Protein AF-A0A3R7HYK0-F1 (afdb_monomer)

Foldseek 3Di:
DQVQVVQWAFADWDDDPPKIWTWTQGPVRDIDIAIQPDPQKHFPDDPVFWTWIAGVVRPDIDIHGHPHVPDDPPPPPPPDDDD

Organism: NCBI:txid179636

pLDDT: mean 80.02, std 16.52, range [39.88, 92.81]

Nearest PDB structures (foldseek):
  1o7l-assembly1_B  TM=4.128E-01  e=2.934E-01  Escherichia coli
  4wfw-assembly1_A  TM=4.765E-01  e=1.026E+00  Dickeya dadantii 3937
  1h9s-assembly1_B  TM=4.123E-01  e=6.890E-01  Escherichia coli
  2lba-assembly1_A  TM=4.667E-01  e=3.025E+00  Gallus gallus

Structure (mmCIF, N/CA/C/O backbone):
data_AF-A0A3R7HYK0-F1
#
_entry.id   AF-A0A3R7HYK0-F1
#
loop_
_atom_site.group_PDB
_atom_site.id
_atom_site.type_symbol
_atom_site.label_atom_id
_atom_site.label_alt_id
_atom_site.label_comp_id
_atom_site.label_asym_id
_atom_site.label_entity_id
_atom_site.label_seq_id
_atom_site.pdbx_PDB_ins_code
_atom_site.Cartn_x
_atom_site.Cartn_y
_atom_site.Cartn_z
_atom_site.occupancy
_atom_site.B_iso_or_equiv
_atom_site.auth_seq_id
_atom_site.auth_comp_id
_atom_site.auth_asym_id
_atom_site.auth_atom_id
_atom_site.pdbx_PDB_model_num
ATOM 1 N N . MET A 1 1 ? 13.845 2.336 -0.369 1.00 76.69 1 MET A N 1
ATOM 2 C CA . MET A 1 1 ? 12.406 2.073 -0.161 1.00 76.69 1 MET A CA 1
ATOM 3 C C . MET A 1 1 ? 11.521 2.635 -1.279 1.00 76.69 1 MET A C 1
ATOM 5 O O . MET A 1 1 ? 10.800 1.850 -1.866 1.00 76.69 1 MET A O 1
ATOM 9 N N . GLU A 1 2 ? 11.594 3.923 -1.662 1.00 84.31 2 GLU A N 1
ATOM 10 C CA . GLU A 1 2 ? 10.772 4.460 -2.779 1.00 84.31 2 GLU A CA 1
ATOM 11 C C . GLU A 1 2 ? 10.894 3.633 -4.069 1.00 84.31 2 GLU A C 1
ATOM 13 O O . GLU A 1 2 ? 9.894 3.175 -4.616 1.00 84.31 2 GLU A O 1
ATOM 18 N N . GLN A 1 3 ? 12.130 3.394 -4.522 1.00 84.88 3 GLN A N 1
ATOM 19 C CA . GLN A 1 3 ? 12.393 2.581 -5.710 1.00 84.88 3 GLN A CA 1
ATOM 20 C C . GLN A 1 3 ? 11.939 1.128 -5.547 1.00 84.88 3 GLN A C 1
ATOM 22 O O . GLN A 1 3 ? 11.579 0.501 -6.535 1.00 84.88 3 GLN A O 1
ATOM 27 N N . GLU A 1 4 ? 11.935 0.592 -4.325 1.00 85.31 4 GLU A N 1
ATOM 28 C CA . GLU A 1 4 ? 11.461 -0.768 -4.060 1.00 85.31 4 GLU A CA 1
ATOM 29 C C . GLU A 1 4 ? 9.944 -0.834 -4.250 1.00 85.31 4 GLU A C 1
ATOM 31 O O . GLU A 1 4 ? 9.465 -1.696 -4.975 1.00 85.31 4 GLU A O 1
ATOM 36 N N . ILE A 1 5 ? 9.188 0.133 -3.718 1.00 86.88 5 ILE A N 1
ATOM 37 C CA . ILE A 1 5 ? 7.731 0.241 -3.919 1.00 86.88 5 ILE A CA 1
ATOM 38 C C . ILE A 1 5 ? 7.402 0.458 -5.400 1.00 86.88 5 ILE A C 1
ATOM 40 O O . ILE A 1 5 ? 6.461 -0.140 -5.913 1.00 86.88 5 ILE A O 1
ATOM 44 N N . ASN A 1 6 ? 8.195 1.272 -6.103 1.00 87.75 6 ASN A N 1
ATOM 45 C CA . ASN A 1 6 ? 8.013 1.537 -7.532 1.00 87.75 6 ASN A CA 1
ATOM 46 C C . ASN A 1 6 ? 8.277 0.306 -8.414 1.00 87.75 6 ASN A C 1
ATOM 48 O O . ASN A 1 6 ? 7.591 0.092 -9.413 1.00 87.75 6 ASN A O 1
ATOM 52 N N . GLN A 1 7 ? 9.250 -0.520 -8.035 1.00 87.81 7 GLN A N 1
ATOM 53 C CA . GLN A 1 7 ? 9.541 -1.783 -8.715 1.00 87.81 7 GLN A CA 1
ATOM 54 C C . GLN A 1 7 ? 8.594 -2.911 -8.287 1.00 87.81 7 GLN A C 1
ATOM 56 O O . GLN A 1 7 ? 8.407 -3.873 -9.028 1.00 87.81 7 GLN A O 1
ATOM 61 N N . SER A 1 8 ? 7.973 -2.792 -7.113 1.00 89.44 8 SER A N 1
ATOM 62 C CA . SER A 1 8 ? 7.054 -3.795 -6.587 1.00 89.44 8 SER A CA 1
ATOM 63 C C . SER A 1 8 ? 5.652 -3.639 -7.163 1.00 89.44 8 SER A C 1
ATOM 65 O O . SER A 1 8 ? 5.125 -2.536 -7.323 1.00 89.44 8 SER A O 1
ATOM 67 N N . ARG A 1 9 ? 4.996 -4.753 -7.457 1.00 90.25 9 ARG A N 1
ATOM 68 C CA . ARG A 1 9 ? 3.629 -4.788 -7.988 1.00 90.25 9 ARG A CA 1
ATOM 69 C C . ARG A 1 9 ? 2.652 -4.935 -6.839 1.00 90.25 9 ARG A C 1
ATOM 71 O O . ARG A 1 9 ? 2.813 -5.839 -6.032 1.00 90.25 9 ARG A O 1
ATOM 78 N N . LEU A 1 10 ? 1.659 -4.058 -6.735 1.00 90.44 10 LEU A N 1
ATOM 79 C CA . LEU A 1 10 ? 0.625 -4.206 -5.713 1.00 90.44 10 LEU A CA 1
ATOM 80 C C . LEU A 1 10 ? -0.257 -5.399 -6.086 1.00 90.44 10 LEU A C 1
ATOM 82 O O . LEU A 1 10 ? -0.946 -5.337 -7.099 1.00 90.44 10 LEU A O 1
ATOM 86 N N . THR A 1 11 ? -0.234 -6.464 -5.290 1.00 90.25 11 THR A N 1
ATOM 87 C CA . THR A 1 11 ? -0.973 -7.701 -5.580 1.00 90.25 11 THR A CA 1
ATOM 88 C C . THR A 1 11 ? -2.301 -7.771 -4.842 1.00 90.25 11 THR A C 1
ATOM 90 O O . THR A 1 11 ? -3.272 -8.298 -5.377 1.00 90.25 11 THR A O 1
ATOM 93 N N . ALA A 1 12 ? -2.367 -7.225 -3.626 1.00 89.19 12 ALA A N 1
ATOM 94 C CA . ALA A 1 12 ? -3.586 -7.184 -2.828 1.00 89.19 12 ALA A CA 1
ATOM 95 C C . ALA A 1 12 ? -3.550 -6.048 -1.802 1.00 89.19 12 ALA A C 1
ATOM 97 O O . ALA A 1 12 ? -2.483 -5.621 -1.358 1.00 89.19 12 ALA A O 1
ATOM 98 N N . VAL A 1 13 ? -4.727 -5.591 -1.380 1.00 88.69 13 VAL A N 1
ATOM 99 C CA . VAL A 1 13 ? -4.892 -4.711 -0.219 1.00 88.69 13 VAL A CA 1
ATOM 100 C C . VAL A 1 13 ? -5.959 -5.318 0.680 1.00 88.69 13 VAL A C 1
ATOM 102 O O . VAL A 1 13 ? -7.048 -5.646 0.220 1.00 88.69 13 VAL A O 1
ATOM 105 N N . PHE A 1 14 ? -5.628 -5.488 1.955 1.00 88.06 14 PHE A N 1
ATOM 106 C CA . PHE A 1 14 ? -6.526 -5.992 2.983 1.00 88.06 14 PHE A CA 1
ATOM 107 C C . PHE A 1 14 ? -6.929 -4.831 3.871 1.00 88.06 14 PHE A C 1
ATOM 109 O O . PHE A 1 14 ? -6.075 -4.188 4.485 1.00 88.06 14 PHE A O 1
ATOM 116 N N . GLU A 1 15 ? -8.226 -4.581 3.952 1.00 85.56 15 GLU A N 1
ATOM 117 C CA . GLU A 1 15 ? -8.800 -3.578 4.837 1.00 85.56 15 GLU A CA 1
ATOM 118 C C . GLU A 1 15 ? -9.589 -4.298 5.928 1.00 85.56 15 GLU A C 1
ATOM 120 O O . GLU A 1 15 ? -10.518 -5.052 5.648 1.00 85.56 15 GLU A O 1
ATOM 125 N N . SER A 1 16 ? -9.183 -4.100 7.180 1.00 78.50 16 SER A N 1
ATOM 126 C CA . SER A 1 16 ? -9.824 -4.675 8.359 1.00 78.50 16 SER A CA 1
ATOM 127 C C . SER A 1 16 ? -10.080 -3.565 9.372 1.00 78.50 16 SER A C 1
ATOM 129 O O . SER A 1 16 ? -9.186 -3.134 10.108 1.00 78.50 16 SER A O 1
ATOM 131 N N . GLY A 1 17 ? -11.308 -3.043 9.373 1.00 82.69 17 GLY A N 1
ATOM 132 C CA . GLY A 1 17 ? -11.716 -1.935 10.237 1.00 82.69 17 GLY A CA 1
ATOM 133 C C . GLY A 1 17 ? -10.869 -0.679 10.008 1.00 82.69 17 GLY A C 1
ATOM 134 O O . GLY A 1 17 ? -11.007 -0.005 8.992 1.00 82.69 17 GLY A O 1
ATOM 135 N N . ARG A 1 18 ? -9.994 -0.350 10.968 1.00 79.56 18 ARG A N 1
ATOM 136 C CA . ARG A 1 18 ? -9.063 0.794 10.881 1.00 79.56 18 ARG A CA 1
ATOM 137 C C . ARG A 1 18 ? -7.695 0.440 10.299 1.00 79.56 18 ARG A C 1
ATOM 139 O O . ARG A 1 18 ? -6.910 1.344 10.028 1.00 79.56 18 ARG A O 1
ATOM 146 N N . GLN A 1 19 ? -7.384 -0.844 10.140 1.00 83.88 19 GL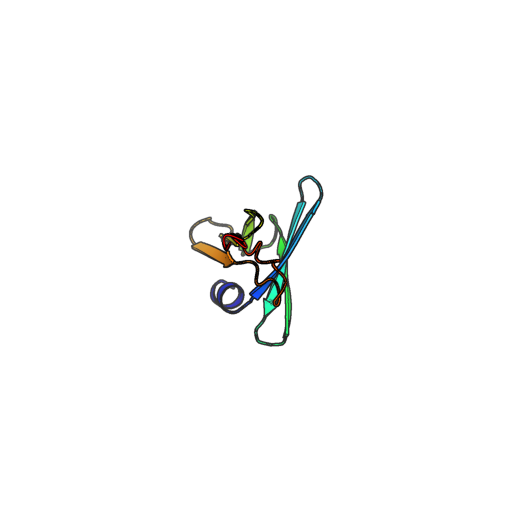N A N 1
ATOM 147 C CA . GLN A 1 19 ? -6.097 -1.285 9.618 1.00 83.88 19 GLN A CA 1
ATOM 148 C C . GLN A 1 19 ? -6.193 -1.560 8.123 1.00 83.88 19 GLN A C 1
ATOM 150 O O . GLN A 1 19 ? -7.085 -2.271 7.666 1.00 83.88 19 GLN A O 1
ATOM 155 N N . ARG A 1 20 ? -5.232 -1.029 7.368 1.00 88.38 20 ARG A N 1
ATOM 156 C CA . ARG A 1 20 ? -5.049 -1.343 5.952 1.00 88.38 20 ARG A CA 1
ATOM 157 C C . ARG A 1 20 ? -3.655 -1.897 5.736 1.00 88.38 20 ARG A C 1
ATOM 159 O O . ARG A 1 20 ? -2.675 -1.359 6.256 1.00 88.38 20 ARG A O 1
ATOM 166 N N . ILE A 1 21 ? -3.581 -2.982 4.980 1.00 90.75 21 ILE A N 1
ATOM 167 C CA . ILE A 1 21 ? -2.354 -3.718 4.700 1.00 90.75 21 ILE A CA 1
ATOM 168 C C . ILE A 1 21 ? -2.269 -3.910 3.193 1.00 90.75 21 ILE A C 1
ATOM 170 O O . ILE A 1 21 ? -3.045 -4.661 2.614 1.00 90.75 21 ILE A O 1
ATOM 174 N N . ALA A 1 22 ? -1.304 -3.267 2.556 1.00 91.88 22 ALA A N 1
ATOM 175 C CA . ALA A 1 22 ? -0.947 -3.545 1.178 1.00 91.88 22 ALA A CA 1
ATOM 176 C C . ALA A 1 22 ? 0.067 -4.689 1.112 1.00 91.88 22 ALA A C 1
ATOM 178 O O . ALA A 1 22 ? 1.090 -4.667 1.799 1.00 91.88 22 ALA A O 1
ATOM 179 N N . LEU A 1 23 ? -0.208 -5.665 0.252 1.00 91.88 23 LEU A N 1
ATOM 180 C CA . LEU A 1 23 ? 0.746 -6.661 -0.211 1.00 91.88 23 LEU A CA 1
ATOM 181 C C . LEU A 1 23 ? 1.279 -6.232 -1.571 1.00 91.88 23 LEU A C 1
ATOM 183 O O . LEU A 1 23 ? 0.529 -6.098 -2.538 1.00 91.88 23 LEU A O 1
ATOM 187 N N . LEU A 1 24 ? 2.588 -6.039 -1.641 1.00 91.31 24 LEU A N 1
ATOM 188 C CA . LEU A 1 24 ? 3.309 -5.820 -2.876 1.00 91.31 24 LEU A CA 1
ATOM 189 C C . LEU A 1 24 ? 4.202 -7.028 -3.139 1.00 91.31 24 LEU A C 1
ATOM 191 O O . LEU A 1 24 ? 4.706 -7.648 -2.212 1.00 91.31 24 LEU A O 1
ATOM 195 N N . GLN A 1 25 ? 4.417 -7.363 -4.397 1.00 91.12 25 GLN A N 1
ATOM 196 C CA . GLN A 1 25 ? 5.373 -8.371 -4.817 1.00 91.12 25 GLN A CA 1
ATOM 197 C C . GLN A 1 25 ? 6.573 -7.668 -5.429 1.00 91.12 25 GLN A C 1
ATOM 199 O O . GLN A 1 25 ? 6.436 -6.925 -6.403 1.00 91.12 25 GLN A O 1
ATOM 204 N N . ARG A 1 26 ? 7.743 -7.877 -4.834 1.00 90.69 26 ARG A N 1
ATOM 205 C CA . ARG A 1 26 ? 9.007 -7.348 -5.339 1.00 90.69 26 ARG A CA 1
ATOM 206 C C . ARG A 1 26 ? 9.384 -8.034 -6.655 1.00 90.69 26 ARG A C 1
ATOM 208 O O . ARG A 1 26 ? 8.930 -9.152 -6.909 1.00 90.69 26 ARG A O 1
ATOM 215 N N . PRO A 1 27 ? 10.243 -7.412 -7.481 1.00 84.69 27 PRO A N 1
ATOM 216 C CA . PRO A 1 27 ? 10.756 -8.053 -8.692 1.00 84.69 27 PRO A CA 1
ATOM 217 C C . PRO A 1 27 ? 11.529 -9.349 -8.404 1.00 84.69 27 PRO A C 1
ATOM 219 O O . PRO A 1 27 ? 11.590 -10.213 -9.269 1.00 84.69 27 PRO A O 1
ATOM 222 N N . ASP A 1 28 ? 12.070 -9.511 -7.190 1.00 85.12 28 ASP A N 1
ATOM 223 C CA . ASP A 1 28 ? 12.728 -10.750 -6.756 1.00 85.12 28 ASP A CA 1
ATOM 224 C C . ASP A 1 28 ? 11.738 -11.896 -6.447 1.00 85.12 28 ASP A C 1
ATOM 226 O O . ASP A 1 28 ? 12.147 -13.033 -6.239 1.00 85.12 28 ASP A O 1
ATOM 230 N N . GLY A 1 29 ? 10.431 -11.610 -6.431 1.00 84.50 29 GLY A N 1
ATOM 231 C CA . GLY A 1 29 ? 9.369 -12.562 -6.108 1.00 84.50 29 GLY A CA 1
ATOM 232 C C . GLY A 1 29 ? 8.940 -12.543 -4.639 1.00 84.50 29 GLY A C 1
ATOM 233 O O . GLY A 1 29 ? 7.838 -13.006 -4.336 1.00 84.50 29 GLY A O 1
ATOM 234 N N . SER A 1 30 ? 9.734 -11.955 -3.740 1.00 89.12 30 SER A N 1
ATOM 235 C CA . SER A 1 30 ? 9.365 -11.803 -2.330 1.00 89.12 30 SER A CA 1
ATOM 236 C C . SER A 1 30 ? 8.154 -10.882 -2.113 1.00 89.12 30 SER A C 1
ATOM 238 O O . SER A 1 30 ? 8.043 -9.832 -2.757 1.00 89.12 30 SER A O 1
ATOM 240 N N . PRO A 1 31 ? 7.284 -11.188 -1.134 1.00 88.19 31 PRO A N 1
ATOM 241 C CA . PRO A 1 31 ? 6.233 -10.278 -0.705 1.00 88.19 31 PRO A CA 1
ATOM 242 C C . PRO A 1 31 ? 6.783 -9.158 0.196 1.00 88.19 31 PRO A C 1
ATOM 244 O O . PRO A 1 31 ? 7.556 -9.394 1.122 1.00 88.19 31 PRO A O 1
ATOM 247 N N . LEU A 1 32 ? 6.313 -7.937 -0.034 1.00 89.94 32 LEU A N 1
ATOM 248 C CA . LEU A 1 32 ? 6.535 -6.744 0.772 1.00 89.94 32 LEU A CA 1
ATOM 249 C C . LEU A 1 32 ? 5.190 -6.287 1.347 1.00 89.94 32 LEU A C 1
ATOM 251 O O . LEU A 1 32 ? 4.266 -5.954 0.606 1.00 89.94 32 LEU A O 1
ATOM 255 N N . LYS A 1 33 ? 5.070 -6.264 2.677 1.00 91.25 33 LYS A N 1
ATOM 256 C CA . LYS A 1 33 ? 3.876 -5.764 3.375 1.00 91.25 33 LYS A CA 1
ATOM 257 C C . LYS A 1 33 ? 4.088 -4.322 3.809 1.00 91.25 33 LYS A C 1
ATOM 259 O O . LYS A 1 33 ? 5.062 -4.028 4.492 1.00 91.25 33 LYS A O 1
ATOM 264 N N . LEU A 1 34 ? 3.143 -3.455 3.461 1.00 91.12 34 LEU A N 1
ATOM 265 C CA . LEU A 1 34 ? 3.111 -2.054 3.876 1.00 91.12 34 LEU A CA 1
ATOM 266 C C . LEU A 1 34 ? 1.769 -1.750 4.541 1.00 91.12 34 LEU A C 1
ATOM 268 O O . LEU A 1 34 ? 0.710 -1.975 3.961 1.00 91.12 34 LEU A O 1
ATOM 272 N N . THR A 1 35 ? 1.806 -1.235 5.763 1.00 91.12 35 THR A N 1
ATOM 273 C CA . THR A 1 35 ? 0.625 -0.810 6.529 1.00 91.12 35 THR A CA 1
ATOM 274 C C . THR A 1 35 ? 0.619 0.703 6.714 1.00 91.12 35 THR A C 1
ATOM 276 O O . THR A 1 35 ? 1.581 1.381 6.358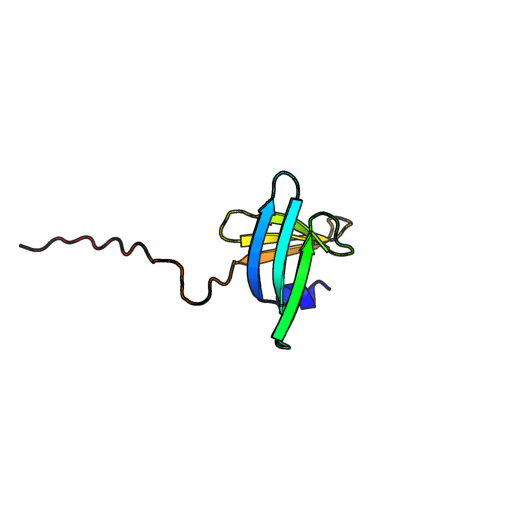 1.00 91.12 35 THR A O 1
ATOM 279 N N . SER A 1 36 ? -0.440 1.259 7.301 1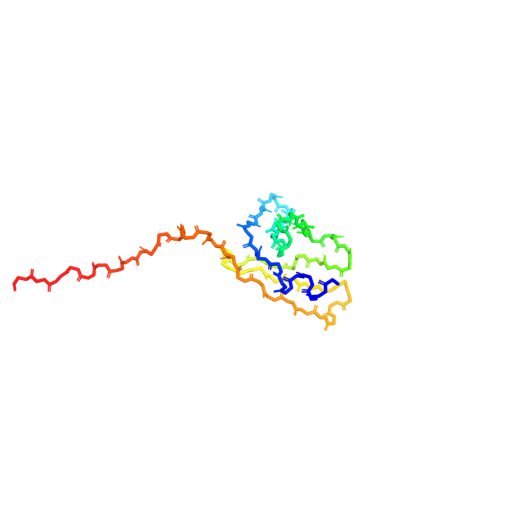.00 87.19 36 SER A N 1
ATOM 280 C CA . SER A 1 36 ? -0.492 2.688 7.652 1.00 87.19 36 SER A CA 1
ATOM 281 C C . SER A 1 36 ? 0.509 3.115 8.742 1.00 87.19 36 SER A C 1
ATOM 283 O O . SER A 1 36 ? 0.732 4.309 8.913 1.00 87.19 36 SER A O 1
ATOM 285 N N . ASP A 1 37 ? 1.130 2.158 9.435 1.00 87.00 37 ASP A N 1
ATOM 286 C CA . ASP A 1 37 ? 2.127 2.396 10.493 1.00 87.00 37 ASP A CA 1
ATOM 287 C C . ASP A 1 37 ? 3.547 1.966 10.078 1.00 87.00 37 ASP A C 1
ATOM 289 O O . ASP A 1 37 ? 4.512 2.140 10.815 1.00 87.00 37 ASP A O 1
ATOM 293 N N . THR A 1 38 ? 3.702 1.388 8.880 1.00 87.00 38 THR A N 1
ATOM 294 C CA . THR A 1 38 ? 5.018 0.936 8.420 1.00 87.00 38 THR A CA 1
ATOM 295 C C . THR A 1 38 ? 5.933 2.137 8.173 1.00 87.00 38 THR A C 1
ATOM 297 O O . THR A 1 38 ? 5.523 3.157 7.622 1.00 87.00 38 THR A O 1
ATOM 300 N N . LYS A 1 39 ? 7.196 2.016 8.589 1.00 86.94 39 LYS A N 1
ATOM 301 C CA . LYS A 1 39 ? 8.233 3.035 8.404 1.00 86.94 39 LYS A CA 1
ATOM 302 C C . LYS A 1 39 ? 9.351 2.472 7.523 1.00 86.94 39 LYS A C 1
ATOM 304 O O . LYS A 1 39 ? 9.687 1.298 7.665 1.00 86.94 39 LYS A O 1
ATOM 309 N N . PRO A 1 40 ? 9.925 3.264 6.600 1.00 87.38 40 PRO A N 1
ATOM 310 C CA . PRO A 1 40 ? 9.680 4.695 6.395 1.00 87.38 40 PRO A CA 1
ATOM 311 C C . PRO A 1 40 ? 8.510 5.010 5.447 1.00 87.38 40 PRO A C 1
ATOM 313 O O . PRO A 1 40 ? 8.293 6.176 5.133 1.00 87.38 40 PRO A O 1
ATOM 316 N N . TRP A 1 41 ? 7.783 4.001 4.960 1.00 91.06 41 TRP A N 1
ATOM 317 C CA . TRP A 1 41 ? 6.669 4.167 4.022 1.00 91.06 41 TRP A CA 1
ATOM 318 C C . TRP A 1 41 ? 5.401 3.544 4.563 1.00 91.06 41 TRP A C 1
ATOM 320 O O . TRP A 1 41 ? 5.414 2.390 4.982 1.00 91.06 41 TRP A O 1
ATOM 330 N N . ARG A 1 42 ? 4.301 4.281 4.443 1.00 91.06 42 ARG A N 1
ATOM 331 C CA . ARG A 1 42 ? 2.987 3.863 4.909 1.00 91.06 42 ARG A CA 1
ATOM 332 C C . ARG A 1 42 ? 1.938 3.944 3.817 1.00 91.06 42 ARG A C 1
ATOM 334 O O . ARG A 1 42 ? 2.034 4.757 2.899 1.00 91.06 42 ARG A O 1
ATOM 341 N N . LEU A 1 43 ? 0.915 3.110 3.946 1.00 91.44 43 LEU A N 1
ATOM 342 C CA . LEU A 1 43 ? -0.283 3.181 3.117 1.00 91.44 43 LEU A CA 1
ATOM 343 C C . LEU A 1 43 ? -1.185 4.328 3.606 1.00 91.44 43 LEU A C 1
ATOM 345 O O . LEU A 1 43 ? -1.720 4.259 4.715 1.00 91.44 43 LEU A O 1
ATOM 349 N N . GLU A 1 44 ? -1.353 5.360 2.776 1.00 89.88 44 GLU A N 1
ATOM 350 C CA . GLU A 1 44 ? -2.217 6.519 3.047 1.00 89.88 44 GLU A CA 1
ATOM 351 C C . GLU A 1 44 ? -3.671 6.219 2.657 1.00 89.88 44 GLU A C 1
ATOM 353 O O . GLU A 1 44 ? -4.582 6.338 3.478 1.00 89.88 44 GLU A O 1
ATOM 358 N N . SER A 1 45 ? -3.889 5.771 1.417 1.00 88.50 45 SER A N 1
ATOM 359 C CA . SER A 1 45 ? -5.227 5.505 0.879 1.00 88.50 45 SER A CA 1
ATOM 360 C C . SER A 1 45 ? -5.231 4.370 -0.144 1.00 88.50 45 SER A C 1
ATOM 362 O O . SER A 1 45 ? -4.206 4.065 -0.755 1.00 88.50 45 SER A O 1
ATOM 364 N N . PHE A 1 46 ? -6.394 3.751 -0.338 1.00 88.81 46 PHE A N 1
ATOM 365 C CA . PHE A 1 46 ? -6.646 2.768 -1.384 1.00 88.81 46 PHE A CA 1
ATOM 366 C C . PHE A 1 46 ? -8.042 2.983 -1.971 1.00 88.81 46 PHE A C 1
ATOM 368 O O . PHE A 1 46 ? -9.038 2.925 -1.262 1.00 88.81 46 PHE A O 1
ATOM 375 N N . ASP A 1 47 ? -8.106 3.201 -3.282 1.00 84.69 47 ASP A N 1
ATOM 376 C CA . ASP A 1 47 ? -9.350 3.486 -4.014 1.00 84.69 47 ASP A CA 1
ATOM 377 C C . ASP A 1 47 ? -10.001 2.214 -4.601 1.00 84.69 47 ASP A C 1
ATOM 37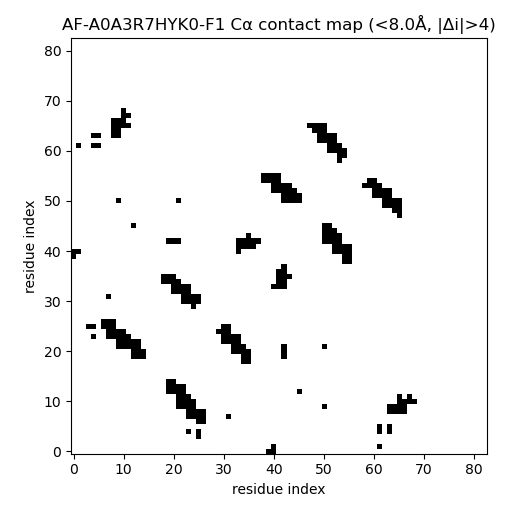9 O O . ASP A 1 47 ? -10.720 2.265 -5.597 1.00 84.69 47 ASP A O 1
ATOM 383 N N . GLY A 1 48 ? -9.668 1.020 -4.098 1.00 82.44 48 GLY A N 1
ATOM 384 C CA . GLY A 1 48 ? -10.108 -0.252 -4.699 1.00 82.44 48 GLY A CA 1
ATOM 385 C C . GLY A 1 48 ?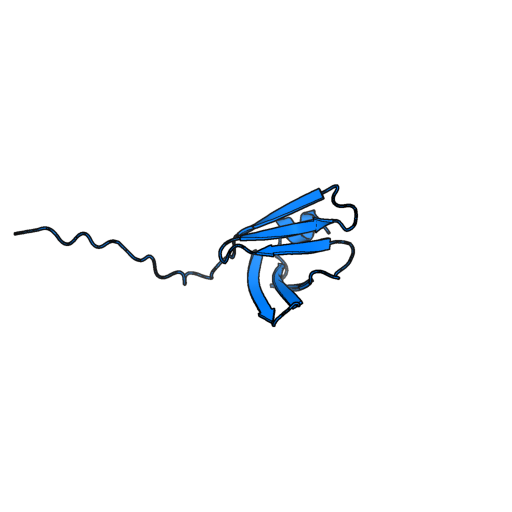 -9.326 -0.659 -5.955 1.00 82.44 48 GLY A C 1
ATOM 386 O O . GLY A 1 48 ? -9.387 -1.805 -6.395 1.00 82.44 48 GLY A O 1
ATOM 387 N N . ARG A 1 49 ? -8.574 0.277 -6.542 1.00 86.62 49 ARG A N 1
ATOM 388 C CA . ARG A 1 49 ? -7.891 0.096 -7.831 1.00 86.62 49 ARG A CA 1
ATOM 389 C C . ARG A 1 49 ? -6.439 0.558 -7.832 1.00 86.62 49 ARG A C 1
ATOM 391 O O . ARG A 1 49 ? -5.639 0.035 -8.600 1.00 86.62 49 ARG A O 1
ATOM 398 N N . LYS A 1 50 ? -6.086 1.519 -6.981 1.00 89.31 50 LYS A N 1
ATOM 399 C CA . LYS A 1 50 ? -4.711 1.972 -6.751 1.00 89.31 50 LYS A CA 1
ATOM 400 C C . LYS A 1 50 ? -4.514 2.286 -5.274 1.00 89.31 50 LYS A C 1
ATOM 402 O O . LYS A 1 50 ? -5.439 2.771 -4.628 1.00 89.31 50 LYS A O 1
ATOM 407 N N . ALA A 1 51 ? -3.329 1.991 -4.761 1.00 91.44 51 ALA A N 1
ATOM 408 C CA . ALA A 1 51 ? -2.893 2.345 -3.420 1.00 91.44 51 ALA A CA 1
ATOM 409 C C . ALA A 1 51 ? -1.928 3.528 -3.481 1.00 91.44 51 ALA A C 1
ATOM 411 O O . ALA A 1 51 ? -1.042 3.572 -4.336 1.00 91.44 51 ALA A O 1
ATOM 412 N N . LEU A 1 52 ? -2.091 4.464 -2.554 1.00 92.19 52 LEU A N 1
ATOM 413 C CA . LEU A 1 52 ? -1.222 5.612 -2.366 1.00 92.19 52 LEU A CA 1
ATOM 414 C C . LEU A 1 52 ? -0.330 5.362 -1.152 1.00 92.19 52 LEU A C 1
ATOM 416 O O . LEU A 1 52 ? -0.803 5.266 -0.018 1.00 92.19 52 LEU A O 1
ATOM 420 N N . PHE A 1 53 ? 0.966 5.260 -1.405 1.00 92.81 53 PHE A N 1
ATOM 421 C CA . PHE A 1 53 ? 1.992 5.132 -0.385 1.00 92.81 53 PHE A CA 1
ATOM 422 C C . PHE A 1 53 ? 2.660 6.472 -0.176 1.00 92.81 53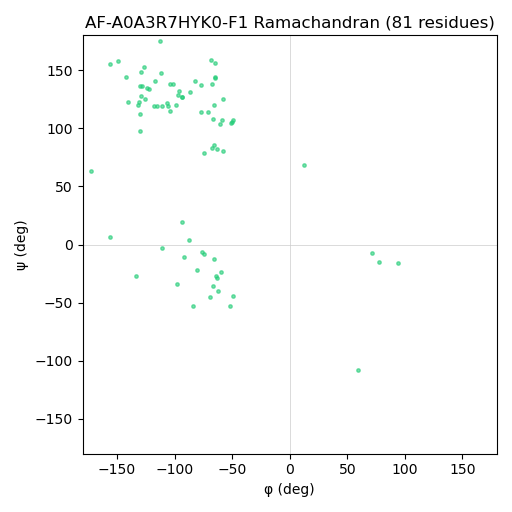 PHE A C 1
ATOM 424 O O . PHE A 1 53 ? 2.984 7.163 -1.140 1.00 92.81 53 PHE A O 1
ATOM 431 N N . VAL A 1 54 ? 2.917 6.821 1.073 1.00 92.50 54 VAL A N 1
ATOM 432 C CA . VAL A 1 54 ? 3.621 8.052 1.417 1.00 92.50 54 VAL A CA 1
ATOM 433 C C . VAL A 1 54 ? 4.763 7.750 2.361 1.00 92.50 54 VAL A C 1
ATOM 435 O O . VAL A 1 54 ? 4.702 6.811 3.157 1.00 92.50 54 VAL A O 1
ATOM 438 N N . SER A 1 55 ? 5.819 8.543 2.261 1.00 91.81 55 SER A N 1
ATOM 439 C CA . SER A 1 55 ? 6.880 8.537 3.262 1.00 91.81 55 SER A CA 1
ATOM 440 C C . SER A 1 55 ? 6.342 9.029 4.606 1.00 91.81 55 SER A C 1
ATOM 442 O O . SER A 1 55 ? 5.359 9.770 4.644 1.00 91.81 55 SER A O 1
ATOM 444 N N . GLU A 1 56 ? 6.994 8.649 5.702 1.00 86.69 56 GLU A N 1
ATOM 445 C CA . GLU A 1 56 ? 6.660 9.111 7.059 1.00 86.69 56 GLU A CA 1
ATOM 446 C C . GLU A 1 56 ? 6.515 10.640 7.137 1.00 86.69 56 GLU A C 1
ATOM 448 O O . GLU A 1 56 ? 5.530 11.137 7.677 1.00 86.69 56 GLU A O 1
ATOM 453 N N . ASP A 1 57 ? 7.445 11.359 6.509 1.00 84.19 57 ASP A N 1
ATOM 454 C CA . ASP A 1 57 ? 7.494 12.825 6.456 1.00 84.19 57 ASP A CA 1
ATOM 455 C C . ASP A 1 57 ? 6.478 13.443 5.470 1.00 84.19 57 ASP A C 1
ATOM 457 O O . ASP A 1 57 ? 6.339 14.653 5.358 1.00 84.19 57 ASP A O 1
ATOM 461 N N . GLY A 1 58 ? 5.765 12.624 4.688 1.00 81.62 58 GLY A N 1
ATOM 462 C CA . GLY A 1 58 ? 4.828 13.094 3.660 1.00 81.62 58 GLY A CA 1
ATOM 463 C C . GLY A 1 58 ? 5.486 13.725 2.424 1.00 81.62 58 GLY A C 1
ATOM 464 O O . GLY A 1 58 ? 4.800 13.961 1.432 1.00 81.62 58 GLY A O 1
ATOM 465 N N . ALA A 1 59 ? 6.808 13.927 2.431 1.00 84.56 59 ALA A N 1
ATOM 466 C CA . ALA A 1 59 ? 7.557 14.550 1.338 1.00 84.56 59 ALA A CA 1
ATOM 467 C C . ALA A 1 59 ? 7.539 13.762 0.014 1.00 84.56 59 ALA A C 1
ATOM 469 O O . ALA A 1 59 ? 7.689 14.347 -1.057 1.00 84.56 59 ALA A O 1
ATOM 470 N N . ARG A 1 60 ? 7.376 12.432 0.060 1.00 89.50 60 ARG A N 1
ATOM 471 C CA . ARG A 1 60 ? 7.387 11.571 -1.136 1.00 89.50 60 ARG A CA 1
ATOM 472 C C . ARG A 1 60 ? 6.152 10.690 -1.155 1.00 89.50 60 ARG A C 1
ATOM 474 O O . ARG A 1 60 ? 5.787 10.104 -0.133 1.00 89.50 60 ARG A O 1
ATOM 481 N N . ARG A 1 61 ? 5.534 10.584 -2.329 1.00 90.81 61 ARG A N 1
ATOM 482 C CA . ARG A 1 61 ? 4.302 9.831 -2.565 1.00 90.81 61 ARG A CA 1
ATOM 483 C C . ARG A 1 61 ? 4.491 8.917 -3.769 1.00 90.81 61 ARG A C 1
ATOM 485 O O . ARG A 1 61 ? 5.063 9.328 -4.772 1.00 90.81 61 ARG A O 1
ATOM 492 N N . VAL A 1 62 ? 4.023 7.681 -3.660 1.00 90.94 62 VAL A N 1
ATOM 493 C CA . VAL A 1 62 ? 4.096 6.668 -4.714 1.00 90.94 62 VAL A CA 1
ATOM 494 C C . VAL A 1 62 ? 2.725 6.038 -4.862 1.00 90.94 62 VAL A C 1
ATOM 496 O O . VAL A 1 62 ? 2.197 5.434 -3.932 1.00 90.94 62 VAL A O 1
ATOM 499 N N . GLU A 1 63 ? 2.157 6.152 -6.052 1.00 90.88 63 GLU A N 1
ATOM 500 C CA . GLU A 1 63 ? 0.905 5.495 -6.406 1.00 90.88 63 GLU A CA 1
ATOM 501 C C . GLU A 1 63 ? 1.203 4.157 -7.077 1.00 90.88 63 GLU A C 1
ATOM 503 O O . GLU A 1 63 ? 1.953 4.098 -8.053 1.00 90.88 63 GLU A O 1
ATOM 508 N N . ARG A 1 64 ? 0.607 3.074 -6.572 1.00 90.69 64 ARG A N 1
ATOM 509 C CA . ARG A 1 64 ? 0.685 1.754 -7.204 1.00 90.69 64 ARG A CA 1
ATOM 510 C C . ARG A 1 64 ? -0.704 1.286 -7.615 1.00 90.69 64 ARG A C 1
ATOM 512 O O . ARG A 1 64 ? -1.558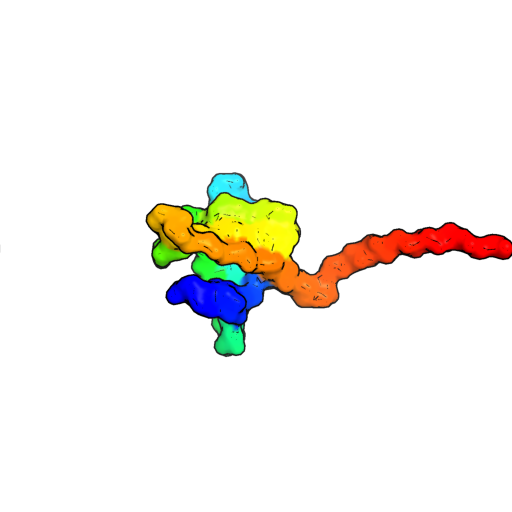 1.121 -6.742 1.00 90.69 64 ARG A O 1
ATOM 519 N N . PRO A 1 65 ? -0.956 1.049 -8.911 1.00 88.88 65 PRO A N 1
ATOM 520 C CA . PRO A 1 65 ? -2.170 0.369 -9.325 1.00 88.88 65 PRO A CA 1
ATOM 521 C C . PRO A 1 65 ? -2.154 -1.063 -8.787 1.00 88.88 65 PRO A C 1
ATOM 523 O O . PRO A 1 65 ? -1.100 -1.697 -8.733 1.00 88.88 65 PRO A O 1
ATOM 526 N N . LEU A 1 66 ? -3.323 -1.559 -8.388 1.00 86.50 66 LEU A N 1
ATOM 527 C CA . LEU A 1 66 ? -3.514 -2.963 -8.063 1.00 86.50 66 LEU A CA 1
ATOM 528 C C . LEU A 1 66 ? -3.347 -3.757 -9.357 1.00 86.50 66 LEU A C 1
ATOM 530 O O . LEU A 1 66 ? -4.204 -3.714 -10.243 1.00 86.50 66 LEU A O 1
ATOM 534 N N . GLU A 1 67 ? -2.232 -4.469 -9.457 1.00 77.19 67 GLU A N 1
ATOM 535 C CA . GLU A 1 67 ? -1.981 -5.448 -10.502 1.00 77.19 67 GLU A CA 1
ATOM 536 C C . GLU A 1 67 ? -2.824 -6.676 -10.155 1.00 77.19 67 GLU A C 1
ATOM 538 O O . GLU A 1 67 ? -2.354 -7.657 -9.581 1.00 77.19 67 GLU A O 1
ATOM 543 N N . ALA A 1 68 ? -4.120 -6.592 -10.458 1.00 58.44 68 ALA A N 1
ATOM 544 C CA . ALA A 1 68 ? -4.978 -7.759 -10.488 1.00 58.44 68 ALA A CA 1
ATOM 545 C C . ALA A 1 68 ? -4.393 -8.683 -11.555 1.00 58.44 68 ALA A C 1
ATOM 547 O O . ALA A 1 68 ? -4.535 -8.386 -12.742 1.00 58.44 68 ALA A O 1
ATOM 548 N N . GLY A 1 69 ? -3.699 -9.754 -11.156 1.00 49.97 69 GLY A N 1
ATOM 549 C CA . GLY A 1 69 ? -3.241 -10.774 -12.096 1.00 49.97 69 GLY A CA 1
ATOM 550 C C . GLY A 1 69 ? -4.430 -11.170 -12.960 1.00 49.97 69 GLY A C 1
ATOM 551 O O . GLY A 1 69 ? -5.377 -11.720 -12.416 1.00 49.97 69 GLY A O 1
ATOM 552 N N . SER A 1 70 ? -4.433 -10.752 -14.234 1.00 39.88 70 SER A N 1
ATOM 553 C CA . SER A 1 70 ? -5.495 -10.934 -15.237 1.00 39.88 70 SER A CA 1
ATOM 554 C C . SER A 1 70 ? -6.832 -11.427 -14.671 1.00 39.88 70 SER A C 1
ATOM 556 O O . SER A 1 70 ? -7.226 -12.568 -14.883 1.00 39.88 70 SER A O 1
ATOM 558 N N . GLY A 1 71 ? -7.508 -10.582 -13.892 1.00 41.09 71 GLY A N 1
ATOM 559 C CA . GLY A 1 71 ? -8.658 -11.035 -13.105 1.00 41.09 71 GLY A CA 1
ATOM 560 C C . GLY A 1 71 ? -9.644 -9.943 -12.727 1.00 41.09 71 GLY A C 1
ATOM 561 O O . GLY A 1 71 ? -10.604 -10.212 -12.015 1.00 41.09 71 GLY A O 1
ATOM 562 N N . ALA A 1 72 ? -9.473 -8.716 -13.227 1.00 41.59 72 ALA A N 1
ATOM 563 C CA . ALA A 1 72 ? -10.631 -7.844 -13.327 1.00 41.59 72 ALA A CA 1
ATOM 564 C C . ALA A 1 72 ? -11.571 -8.494 -14.355 1.00 41.59 72 ALA A C 1
ATOM 566 O O . ALA A 1 72 ? -11.156 -8.636 -15.512 1.00 41.59 72 ALA A O 1
ATOM 567 N N . PRO A 1 73 ? -12.825 -8.860 -14.020 1.00 40.94 73 PRO A N 1
ATOM 568 C CA . PRO A 1 73 ? -13.811 -8.978 -15.067 1.00 40.94 73 PRO A CA 1
ATOM 569 C C . PRO A 1 73 ? -13.850 -7.591 -15.698 1.00 40.94 73 PRO A C 1
ATOM 571 O O . PRO A 1 73 ? -14.358 -6.626 -15.120 1.00 40.94 73 PRO A O 1
ATOM 574 N N . LYS A 1 74 ? -13.298 -7.469 -16.910 1.00 47.19 74 LYS A N 1
ATOM 575 C CA . LYS A 1 74 ? -13.848 -6.506 -17.844 1.00 47.19 74 LYS A CA 1
ATOM 576 C C . LYS A 1 74 ? -15.333 -6.844 -17.827 1.00 47.19 74 LYS A C 1
ATOM 578 O O . LYS A 1 74 ? -15.742 -7.837 -18.421 1.00 47.19 74 LYS A O 1
ATOM 583 N N . ARG A 1 75 ? -16.155 -6.028 -17.160 1.00 44.22 75 ARG A N 1
ATOM 584 C CA . ARG A 1 75 ? -17.498 -5.761 -17.663 1.00 44.22 75 ARG A CA 1
ATOM 585 C C . ARG A 1 75 ? -17.250 -5.183 -19.047 1.00 44.22 75 ARG A C 1
ATOM 587 O O . ARG A 1 75 ? -17.184 -3.973 -19.239 1.00 44.22 75 ARG A O 1
ATOM 594 N N . ALA A 1 76 ? -16.999 -6.087 -19.993 1.00 46.34 76 ALA A N 1
ATOM 595 C CA . ALA A 1 76 ? -17.291 -5.887 -21.377 1.00 46.34 76 ALA A CA 1
ATOM 596 C C . ALA A 1 76 ? -18.736 -5.425 -21.326 1.00 46.34 76 ALA A C 1
ATOM 598 O O . ALA A 1 76 ? -19.648 -6.175 -20.984 1.00 46.34 76 ALA A O 1
ATOM 599 N N . ARG A 1 77 ? -18.927 -4.128 -21.537 1.00 47.97 77 ARG A N 1
ATOM 600 C CA . ARG A 1 77 ? -20.188 -3.641 -22.046 1.00 47.97 77 ARG A CA 1
ATOM 601 C C . ARG A 1 77 ? -20.289 -4.289 -23.419 1.00 47.97 77 ARG A C 1
ATOM 603 O O . ARG A 1 77 ? -19.875 -3.703 -24.411 1.00 47.97 77 ARG A O 1
ATOM 610 N N . THR A 1 78 ? -20.739 -5.538 -23.452 1.00 48.31 78 THR A N 1
ATOM 611 C CA . THR A 1 78 ? -21.285 -6.154 -24.645 1.00 48.31 78 THR A CA 1
ATOM 612 C C . THR A 1 78 ? -22.549 -5.352 -24.899 1.00 48.31 78 THR A C 1
ATOM 614 O O . THR A 1 78 ? -23.619 -5.658 -24.381 1.00 48.31 78 THR A O 1
ATOM 617 N N . ALA A 1 79 ? -22.406 -4.233 -25.608 1.00 49.62 79 ALA A N 1
ATOM 618 C CA . ALA A 1 79 ? -23.519 -3.651 -26.325 1.00 49.62 79 ALA A CA 1
ATOM 619 C C . ALA A 1 79 ? -23.839 -4.653 -27.437 1.00 49.62 79 ALA A C 1
ATOM 621 O O . ALA A 1 79 ? -23.320 -4.583 -28.546 1.00 49.62 79 ALA A O 1
ATOM 622 N N . ALA A 1 80 ? -24.609 -5.670 -27.057 1.00 54.03 80 ALA A N 1
ATOM 623 C CA . ALA A 1 80 ? -25.390 -6.466 -27.973 1.00 54.03 80 ALA A CA 1
ATOM 624 C C . ALA A 1 80 ? -26.332 -5.504 -28.703 1.00 54.03 80 ALA A C 1
ATOM 626 O O . ALA A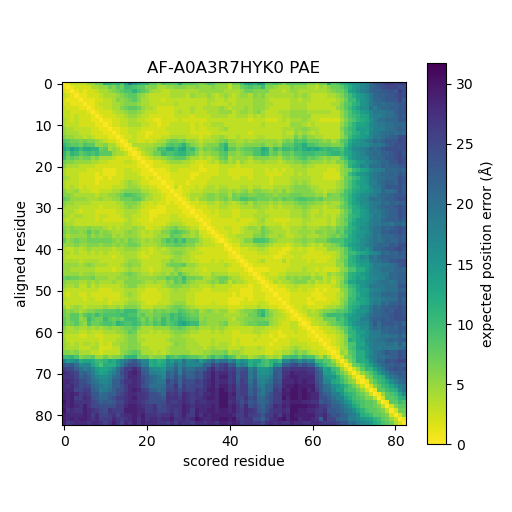 1 80 ? -27.053 -4.734 -28.071 1.00 54.03 80 ALA A O 1
ATOM 627 N N . GLY A 1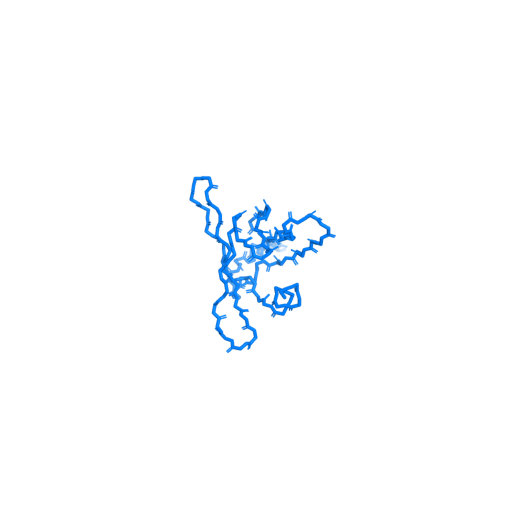 81 ? -26.282 -5.520 -30.029 1.00 42.69 81 GLY A N 1
ATOM 628 C CA . GLY A 1 81 ? -27.098 -4.645 -30.856 1.00 42.69 81 GLY A CA 1
ATOM 629 C C . GLY A 1 81 ? -26.970 -4.997 -32.327 1.00 42.69 81 GLY A C 1
ATOM 630 O O . GLY A 1 81 ? -26.462 -4.199 -33.105 1.00 42.69 81 GLY A O 1
ATOM 631 N N . ARG A 1 82 ? -27.404 -6.205 -32.691 1.00 43.91 82 ARG A N 1
ATOM 632 C CA . ARG A 1 82 ? -27.755 -6.568 -34.065 1.00 43.91 82 ARG A CA 1
ATOM 633 C C . ARG A 1 82 ? -29.124 -7.249 -34.029 1.00 43.91 82 ARG A C 1
ATOM 635 O O . ARG A 1 82 ? -29.289 -8.207 -33.273 1.00 43.91 82 ARG A O 1
ATOM 642 N N . PRO A 1 83 ? -30.097 -6.712 -34.765 1.00 61.66 83 PRO A N 1
ATOM 643 C CA . PRO A 1 83 ? -30.844 -7.499 -35.741 1.00 61.66 83 PRO A CA 1
ATOM 644 C C . PRO A 1 83 ? -30.361 -7.188 -37.163 1.00 61.66 83 PRO A C 1
ATOM 646 O O . PRO A 1 83 ? -30.259 -5.992 -37.510 1.00 61.66 83 PRO A O 1
#

Solvent-accessible surface area (backbone atoms only — not comparable to full-atom values): 5033 Å² total; per-residue (Å²): 106,72,69,54,58,72,59,23,44,26,60,49,72,49,77,56,95,92,48,45,39,36,36,25,34,35,83,88,66,51,79,46,80,34,24,62,80,37,80,67,44,18,43,74,50,68,77,90,53,36,37,35,32,28,32,76,86,61,84,46,74,47,78,39,56,53,49,54,74,93,62,69,78,72,79,68,78,75,78,79,83,80,135

Secondary structure (DSSP, 8-state):
-HHHHHHSEEEEEEEETTEEEEEEE-TTS-EEEEETT-SSEEEEEE-SSEEEEEETTSS-EEEEEB--TT-S-----------

Sequence (83 aa):
MEQEINQSRLTAVFESGRQRIALLQRPDGSPLKLTSDTKPWRLESFDGRKALFVSEDGARRVERPLEAGSGAPKRARTAAGRP

Mean predicted aligned error: 9.36 Å

Radius of gyration: 15.75 Å; Cα contacts (8 Å, |Δi|>4): 148; chains: 1; bounding box: 44×27×47 Å